Protein AF-A0A060YF70-F1 (afdb_monomer)

Foldseek 3Di:
DVVVVVVVVVVVVCVVVDDVVVVVVVVVLVVLLVCLVPVNLPDCFPVVVDDDDPVVNVSSPVSVVSVVDDRDDDPPVDDD

Radius of gyration: 15.87 Å; Cα contacts (8 Å, |Δi|>4): 56; chains: 1; bounding box: 36×20×41 Å

Structure (mmCIF, N/CA/C/O backbone):
data_AF-A0A060YF70-F1
#
_entry.id   AF-A0A060YF70-F1
#
loop_
_atom_site.group_PDB
_atom_site.id
_atom_si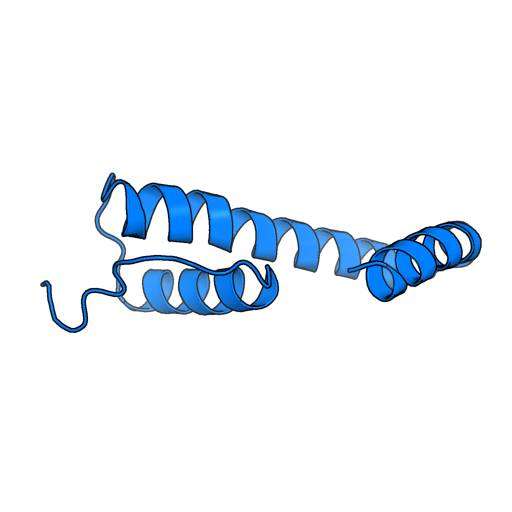te.type_symbol
_atom_site.label_atom_id
_atom_site.label_alt_id
_atom_site.label_comp_id
_atom_site.label_asym_id
_atom_site.label_entity_id
_atom_site.label_seq_id
_atom_site.pdbx_PDB_ins_code
_atom_site.Cartn_x
_atom_site.Cartn_y
_atom_site.Cartn_z
_atom_site.occupancy
_atom_site.B_iso_or_equiv
_atom_site.auth_seq_id
_atom_site.auth_comp_id
_atom_site.auth_asym_id
_atom_site.auth_atom_id
_atom_site.pdbx_PDB_model_num
ATOM 1 N N . MET A 1 1 ? -5.824 8.661 -15.696 1.00 85.75 1 MET A N 1
ATOM 2 C CA . MET A 1 1 ? -5.881 7.181 -15.719 1.00 85.75 1 MET A CA 1
ATOM 3 C C . MET A 1 1 ? -5.001 6.583 -16.811 1.00 85.75 1 MET A C 1
ATOM 5 O O . MET A 1 1 ? -4.174 5.745 -16.482 1.00 85.75 1 MET A O 1
ATOM 9 N N . THR A 1 2 ? -5.071 7.055 -18.058 1.00 94.31 2 THR A N 1
ATOM 10 C CA . THR A 1 2 ? -4.250 6.553 -19.182 1.00 94.31 2 THR A CA 1
ATOM 11 C C . THR A 1 2 ? -2.736 6.601 -18.936 1.00 94.31 2 THR A C 1
ATOM 13 O O . THR A 1 2 ? -2.063 5.595 -19.120 1.00 94.31 2 THR A O 1
ATOM 16 N N . LEU A 1 3 ? -2.201 7.722 -18.433 1.00 94.94 3 LEU A N 1
ATOM 17 C CA . LEU A 1 3 ? -0.760 7.860 -18.157 1.00 94.94 3 LEU A CA 1
ATOM 18 C C . LEU A 1 3 ? -0.237 6.841 -17.129 1.00 94.94 3 LEU A C 1
ATOM 20 O O . LEU A 1 3 ? 0.853 6.307 -17.302 1.00 94.94 3 LEU A O 1
ATOM 24 N N . LEU A 1 4 ? -1.032 6.529 -16.097 1.00 93.31 4 LEU A N 1
ATOM 25 C CA . LEU A 1 4 ? -0.670 5.529 -15.084 1.00 93.31 4 LEU A CA 1
ATOM 26 C C . LEU A 1 4 ? -0.551 4.128 -15.696 1.00 93.31 4 LEU A C 1
ATOM 28 O O . LEU A 1 4 ? 0.379 3.396 -15.379 1.00 93.31 4 LEU A O 1
ATOM 32 N N . HIS A 1 5 ? -1.465 3.775 -16.604 1.00 94.81 5 HIS A N 1
ATOM 33 C CA . HIS A 1 5 ? -1.463 2.463 -17.253 1.00 94.81 5 HIS A CA 1
ATOM 34 C C . HIS A 1 5 ? -0.324 2.340 -18.273 1.00 94.81 5 HIS A C 1
ATOM 36 O O . HIS A 1 5 ? 0.317 1.296 -18.340 1.00 94.81 5 HIS A O 1
ATOM 42 N N . ILE A 1 6 ? -0.004 3.412 -19.007 1.00 96.81 6 ILE A N 1
ATOM 43 C CA . ILE A 1 6 ? 1.170 3.447 -19.897 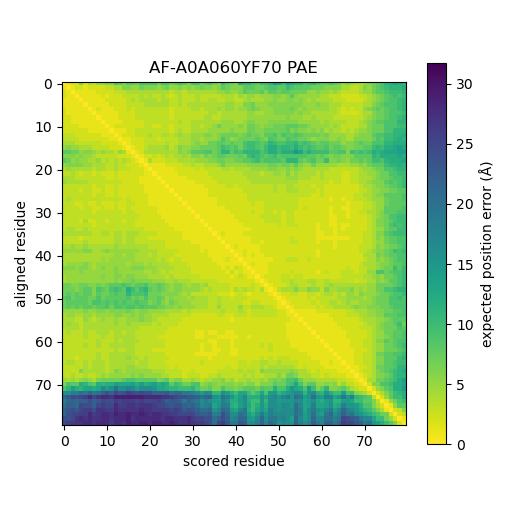1.00 96.81 6 ILE A CA 1
ATOM 44 C C . ILE A 1 6 ? 2.461 3.276 -19.086 1.00 96.81 6 ILE A C 1
ATOM 46 O O . ILE A 1 6 ? 3.303 2.450 -19.435 1.00 96.81 6 ILE A O 1
ATOM 50 N N . GLY A 1 7 ? 2.598 4.006 -17.974 1.00 94.88 7 GLY A N 1
ATOM 51 C CA . GLY A 1 7 ? 3.737 3.865 -17.067 1.00 94.88 7 GLY A CA 1
ATOM 52 C C . GLY A 1 7 ? 3.859 2.457 -16.479 1.00 94.88 7 GLY A C 1
ATOM 53 O O . GLY A 1 7 ? 4.968 1.943 -16.374 1.00 94.88 7 GLY A O 1
ATOM 54 N N . ALA A 1 8 ? 2.738 1.801 -16.162 1.00 92.94 8 ALA A N 1
ATOM 55 C CA . ALA A 1 8 ? 2.731 0.415 -15.695 1.00 92.94 8 ALA A CA 1
ATOM 56 C C . ALA A 1 8 ? 3.230 -0.564 -16.770 1.00 92.94 8 ALA A C 1
ATOM 58 O O . ALA A 1 8 ? 4.074 -1.4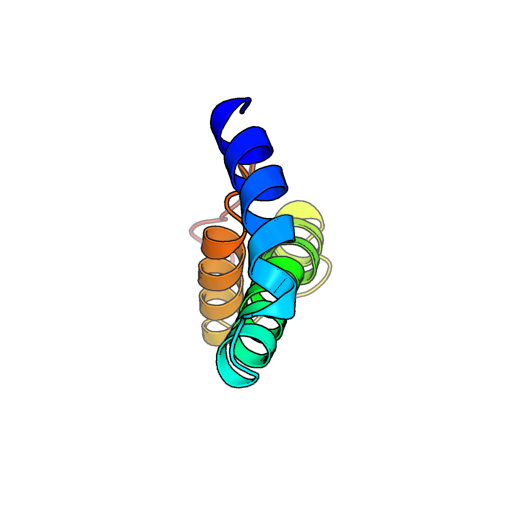07 -16.475 1.00 92.94 8 ALA A O 1
ATOM 59 N N . VAL A 1 9 ? 2.769 -0.424 -18.019 1.00 96.25 9 VAL A N 1
ATOM 60 C CA . VAL A 1 9 ? 3.234 -1.257 -19.143 1.00 96.25 9 VAL A CA 1
ATOM 61 C C . VAL A 1 9 ? 4.731 -1.070 -19.384 1.00 96.25 9 VAL A C 1
ATOM 63 O O . VAL A 1 9 ? 5.449 -2.053 -19.545 1.00 96.25 9 VAL A O 1
ATOM 66 N N . TYR A 1 10 ? 5.221 0.170 -19.344 1.00 95.06 10 TYR A N 1
ATOM 67 C CA . TYR A 1 10 ? 6.656 0.443 -19.427 1.00 95.06 10 TYR A CA 1
ATOM 68 C C . TYR A 1 10 ? 7.420 -0.159 -18.239 1.00 95.06 10 TYR A C 1
ATOM 70 O O . TYR A 1 10 ? 8.446 -0.801 -18.419 1.00 95.06 10 TYR A O 1
ATOM 78 N N . GLY A 1 11 ? 6.893 -0.034 -17.019 1.00 91.00 11 GLY A N 1
ATOM 79 C CA . GLY A 1 11 ? 7.491 -0.622 -15.821 1.00 91.00 11 GLY A CA 1
ATOM 80 C C . GLY A 1 11 ? 7.723 -2.129 -15.950 1.00 91.00 11 GLY A C 1
ATOM 81 O O . GLY A 1 11 ? 8.787 -2.601 -15.559 1.00 91.00 11 GLY A O 1
ATOM 82 N N . ILE A 1 12 ? 6.794 -2.867 -16.573 1.00 93.56 12 ILE A N 1
ATOM 83 C CA . ILE A 1 12 ? 6.920 -4.316 -16.813 1.00 93.56 12 ILE A CA 1
ATOM 84 C C . ILE A 1 12 ? 8.184 -4.655 -17.616 1.00 93.56 12 ILE A C 1
ATOM 86 O O . ILE A 1 12 ? 8.812 -5.675 -17.342 1.00 93.56 12 ILE A O 1
ATOM 90 N N . THR A 1 13 ? 8.621 -3.809 -18.553 1.00 93.50 13 THR A N 1
ATOM 91 C CA . THR A 1 13 ? 9.843 -4.088 -19.325 1.00 93.50 13 THR A CA 1
ATOM 92 C C . THR A 1 13 ? 11.121 -3.898 -18.502 1.00 93.50 13 THR A C 1
ATOM 94 O O . THR A 1 13 ? 12.156 -4.453 -18.857 1.00 93.50 13 THR A O 1
ATOM 97 N N . LEU A 1 14 ? 11.068 -3.152 -17.390 1.00 91.81 14 LEU A N 1
ATOM 98 C CA . LEU A 1 14 ? 12.203 -2.928 -16.481 1.00 91.81 14 LEU A CA 1
ATOM 99 C C . LEU A 1 14 ? 12.303 -3.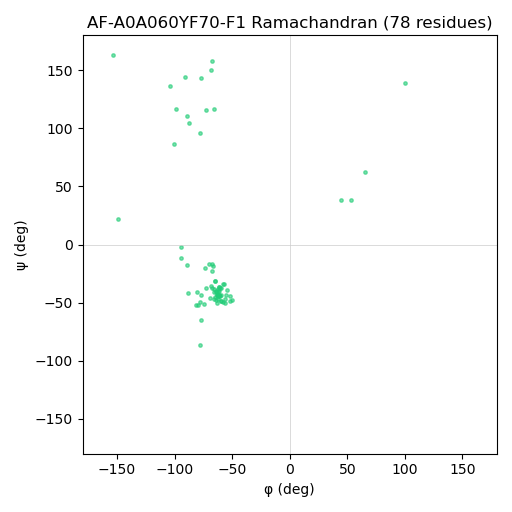991 -15.378 1.00 91.81 14 LEU A C 1
ATOM 101 O O . LEU A 1 14 ? 13.359 -4.147 -14.763 1.00 91.81 14 LEU A O 1
ATOM 105 N N . VAL A 1 15 ? 11.223 -4.736 -15.140 1.00 89.50 15 VAL A N 1
ATOM 106 C CA . VAL A 1 15 ? 11.104 -5.748 -14.083 1.00 89.50 15 VAL A CA 1
ATOM 107 C C . VAL A 1 15 ? 12.250 -6.783 -14.075 1.00 89.50 15 VAL A C 1
ATOM 109 O O . VAL A 1 15 ? 12.786 -7.041 -12.994 1.00 89.50 15 VAL A O 1
ATOM 112 N N . PRO A 1 16 ? 12.697 -7.350 -15.218 1.00 88.31 16 PRO A N 1
ATOM 113 C CA . PRO A 1 16 ? 13.779 -8.342 -15.228 1.00 88.31 16 PRO A CA 1
ATOM 114 C C . PRO A 1 16 ? 15.151 -7.783 -14.830 1.00 88.31 16 PRO A C 1
ATOM 116 O O . PRO A 1 16 ? 16.022 -8.537 -14.411 1.00 88.31 16 PRO A O 1
ATOM 119 N N . SER A 1 17 ? 15.350 -6.469 -14.963 1.00 89.12 17 SER A N 1
ATOM 120 C CA . SER A 1 17 ? 16.611 -5.791 -14.641 1.00 89.12 17 SER A CA 1
ATOM 121 C C . SER A 1 17 ? 16.629 -5.210 -13.221 1.00 89.12 17 SER A C 1
ATOM 123 O O . SER A 1 17 ? 17.627 -4.608 -12.818 1.00 89.12 17 SER A O 1
ATOM 125 N N . ALA A 1 18 ? 15.532 -5.334 -12.470 1.00 90.62 18 ALA A N 1
ATOM 126 C CA . ALA A 1 18 ? 15.397 -4.742 -11.147 1.00 90.62 18 ALA A CA 1
ATOM 127 C C . ALA A 1 18 ? 16.163 -5.535 -10.078 1.00 90.62 18 ALA A C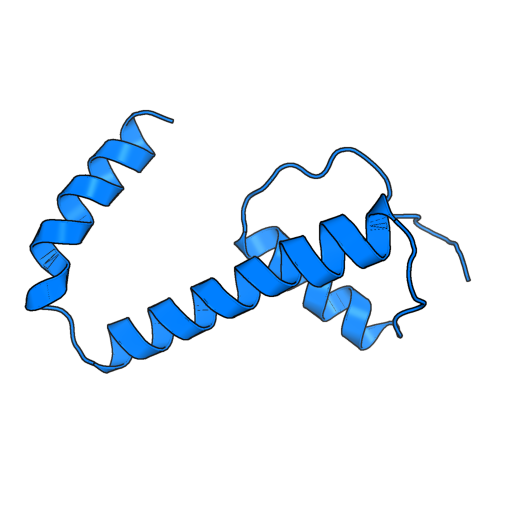 1
ATOM 129 O O . ALA A 1 18 ? 16.192 -6.765 -10.075 1.00 90.62 18 ALA A O 1
ATOM 130 N N . HIS A 1 19 ? 16.747 -4.817 -9.118 1.00 93.44 19 HIS A N 1
ATOM 131 C CA . HIS A 1 19 ? 17.450 -5.431 -7.996 1.00 93.44 19 HIS A CA 1
ATOM 132 C C . HIS A 1 19 ? 16.472 -6.164 -7.059 1.00 93.44 19 HIS A C 1
ATOM 134 O O . HIS A 1 19 ? 15.329 -5.741 -6.876 1.00 93.44 19 HIS A O 1
ATOM 140 N N . VAL A 1 20 ? 16.927 -7.227 -6.388 1.00 92.06 20 VAL A N 1
ATOM 141 C CA . VAL A 1 20 ? 16.090 -8.033 -5.472 1.00 92.06 20 VAL A CA 1
ATOM 142 C C . VAL A 1 20 ? 15.484 -7.186 -4.342 1.00 92.06 20 VAL A C 1
ATOM 144 O O . VAL A 1 20 ? 14.340 -7.396 -3.946 1.00 92.06 20 VAL A O 1
ATOM 147 N N . LEU A 1 21 ? 16.208 -6.168 -3.863 1.00 94.50 21 LEU A N 1
ATOM 148 C CA . LEU A 1 21 ? 15.681 -5.211 -2.876 1.00 94.50 21 LEU A CA 1
ATOM 149 C C . LEU A 1 21 ? 14.474 -4.423 -3.404 1.00 94.50 21 LEU A C 1
ATOM 151 O O . LEU A 1 21 ? 13.542 -4.167 -2.648 1.00 94.50 21 LEU A O 1
ATOM 155 N N . THR A 1 22 ? 14.455 -4.070 -4.692 1.00 93.62 22 THR A N 1
ATOM 156 C CA . THR A 1 22 ? 13.319 -3.385 -5.326 1.00 93.62 22 THR A CA 1
ATOM 157 C C . THR A 1 22 ? 12.089 -4.285 -5.353 1.00 93.62 22 THR A C 1
ATOM 159 O O . THR A 1 22 ? 10.983 -3.823 -5.085 1.00 93.62 22 THR A O 1
ATOM 162 N N . TRP A 1 23 ? 12.280 -5.581 -5.598 1.00 93.19 23 TRP A N 1
ATOM 163 C CA . TRP A 1 23 ? 11.214 -6.577 -5.520 1.00 93.19 23 TRP A CA 1
ATOM 164 C C . TRP A 1 23 ? 10.673 -6.758 -4.104 1.00 93.19 23 TRP A C 1
ATOM 166 O O . TRP A 1 23 ? 9.459 -6.740 -3.904 1.00 93.19 23 TRP A O 1
ATOM 176 N N . ALA A 1 24 ? 11.557 -6.883 -3.112 1.00 94.94 24 ALA A N 1
ATOM 177 C CA . ALA A 1 24 ? 11.155 -6.979 -1.711 1.00 94.94 24 ALA A CA 1
ATOM 178 C C . ALA A 1 24 ? 10.374 -5.730 -1.269 1.00 94.94 24 ALA A C 1
ATOM 180 O O . ALA A 1 24 ? 9.318 -5.838 -0.644 1.00 94.94 24 ALA A O 1
ATOM 181 N N . TRP A 1 25 ? 10.852 -4.548 -1.663 1.00 95.19 25 TRP A N 1
ATOM 182 C CA . TRP A 1 25 ? 10.177 -3.279 -1.413 1.00 95.19 25 TRP A CA 1
ATOM 183 C C . TRP A 1 25 ? 8.806 -3.204 -2.093 1.00 95.19 25 TRP A C 1
ATOM 185 O O . TRP A 1 25 ? 7.826 -2.810 -1.462 1.00 95.19 25 TRP A O 1
ATOM 195 N N . PHE A 1 26 ? 8.707 -3.638 -3.352 1.00 94.56 26 PHE A N 1
ATOM 196 C CA . PHE A 1 26 ? 7.442 -3.709 -4.080 1.00 94.56 26 PHE A CA 1
ATOM 197 C C . PHE A 1 26 ? 6.416 -4.585 -3.352 1.00 94.56 26 PHE A C 1
ATOM 199 O O . PHE A 1 26 ? 5.293 -4.139 -3.114 1.00 94.56 26 PHE A O 1
ATOM 206 N N . VAL A 1 27 ? 6.805 -5.797 -2.939 1.00 95.62 27 VAL A N 1
ATOM 207 C CA . VAL A 1 27 ? 5.924 -6.714 -2.198 1.00 95.62 27 VAL A CA 1
ATOM 208 C C . VAL A 1 27 ? 5.481 -6.090 -0.874 1.00 95.62 27 VAL A C 1
ATOM 210 O O . VAL A 1 27 ? 4.296 -6.131 -0.545 1.00 95.62 27 VAL A O 1
ATOM 213 N N . PHE A 1 28 ? 6.398 -5.462 -0.138 1.00 96.62 28 PHE A N 1
ATOM 214 C CA . PHE A 1 28 ? 6.080 -4.783 1.117 1.00 96.62 28 PHE A CA 1
ATOM 215 C C . PHE A 1 28 ? 5.053 -3.654 0.927 1.00 96.62 28 PHE A C 1
ATOM 217 O O . PHE A 1 28 ? 4.042 -3.605 1.637 1.00 96.62 28 PHE A O 1
ATOM 224 N N . CYS A 1 29 ? 5.265 -2.776 -0.057 1.00 96.06 29 CYS A N 1
ATOM 225 C CA . CYS A 1 29 ? 4.336 -1.691 -0.370 1.00 96.06 29 CYS A CA 1
ATOM 226 C C . CYS A 1 29 ? 2.974 -2.214 -0.840 1.00 96.06 29 CYS A C 1
ATOM 228 O O . CYS A 1 29 ? 1.940 -1.676 -0.433 1.00 96.06 29 CYS A O 1
ATOM 230 N N . PHE A 1 30 ? 2.959 -3.271 -1.657 1.00 95.44 30 PHE A N 1
ATOM 231 C CA . PHE A 1 30 ? 1.732 -3.891 -2.153 1.00 95.44 30 PHE A CA 1
ATOM 232 C C . PHE A 1 30 ? 0.899 -4.478 -1.011 1.00 95.44 30 PHE A C 1
ATOM 234 O O . PHE A 1 30 ? -0.282 -4.157 -0.884 1.00 95.44 30 PHE A O 1
ATOM 241 N N . LEU A 1 31 ? 1.518 -5.278 -0.137 1.00 97.25 31 LEU A N 1
ATOM 242 C CA . LEU A 1 31 ? 0.837 -5.879 1.011 1.00 97.25 31 LEU A CA 1
ATOM 243 C C . LEU A 1 31 ? 0.324 -4.818 1.984 1.00 97.25 31 LEU A C 1
ATOM 245 O O . LEU A 1 31 ? -0.820 -4.898 2.427 1.00 97.25 31 LEU A O 1
ATOM 249 N N . THR A 1 32 ? 1.135 -3.800 2.278 1.00 97.06 32 THR A N 1
ATOM 250 C CA . THR A 1 32 ? 0.728 -2.696 3.157 1.00 97.06 32 THR A CA 1
ATOM 251 C C . THR A 1 32 ? -0.495 -1.980 2.587 1.00 97.06 32 THR A C 1
ATOM 253 O O . THR A 1 32 ? -1.499 -1.831 3.281 1.00 97.06 32 THR A O 1
ATOM 256 N N . SER A 1 33 ? -0.471 -1.631 1.300 1.00 96.06 33 SER A N 1
ATOM 257 C CA . SER A 1 33 ? -1.601 -0.974 0.629 1.00 96.06 33 SER A CA 1
ATOM 258 C C . SER A 1 33 ? -2.854 -1.859 0.621 1.00 96.06 33 SER A C 1
ATOM 260 O O . SER A 1 33 ? -3.950 -1.399 0.947 1.00 96.06 33 SER A O 1
ATOM 262 N N . ALA A 1 34 ? -2.700 -3.154 0.331 1.00 95.81 34 ALA A N 1
ATOM 263 C CA . ALA A 1 34 ? -3.799 -4.116 0.335 1.00 95.81 34 ALA A CA 1
ATOM 264 C C . ALA A 1 34 ? -4.441 -4.269 1.725 1.00 95.81 34 ALA A C 1
ATOM 266 O O . ALA A 1 34 ? -5.667 -4.363 1.833 1.00 95.81 34 ALA A O 1
ATOM 267 N N . LEU A 1 35 ? -3.646 -4.253 2.800 1.00 95.25 35 LEU A N 1
ATOM 268 C CA . LEU A 1 35 ? -4.149 -4.265 4.178 1.00 95.25 35 LEU A CA 1
ATOM 269 C C . LEU A 1 35 ? -4.925 -2.986 4.513 1.00 95.25 35 LEU A C 1
ATOM 271 O O . LEU A 1 35 ? -5.988 -3.067 5.130 1.00 95.25 35 LEU A O 1
ATOM 275 N N . GLY A 1 36 ? -4.443 -1.822 4.069 1.00 94.88 36 GLY A N 1
ATOM 276 C CA . GLY A 1 36 ? -5.142 -0.544 4.226 1.00 94.88 36 GLY A CA 1
ATOM 277 C C . GLY A 1 36 ? -6.559 -0.572 3.649 1.00 94.88 36 GLY A C 1
ATOM 278 O O . GLY A 1 36 ? -7.507 -0.157 4.315 1.00 94.88 36 GLY A O 1
ATOM 279 N N . VAL A 1 37 ? -6.725 -1.157 2.461 1.00 94.62 37 VAL A N 1
ATOM 280 C CA . VAL A 1 37 ? -8.034 -1.287 1.802 1.00 94.62 37 VAL A CA 1
ATOM 281 C C . VAL A 1 37 ? -8.896 -2.361 2.466 1.00 94.62 37 VAL A C 1
ATOM 283 O O . VAL A 1 37 ? -10.051 -2.121 2.808 1.00 94.62 37 VAL A O 1
ATOM 286 N N . THR A 1 38 ? -8.358 -3.564 2.660 1.00 95.31 38 THR A N 1
ATOM 287 C CA . THR A 1 38 ? -9.159 -4.721 3.094 1.00 95.31 38 THR A CA 1
ATOM 288 C C . THR A 1 38 ? -9.480 -4.694 4.585 1.00 95.31 38 THR A C 1
ATOM 290 O O . THR A 1 38 ? -10.637 -4.848 4.978 1.00 95.31 38 THR A O 1
ATOM 293 N N . ALA A 1 39 ? -8.477 -4.488 5.436 1.00 93.19 39 ALA A N 1
ATOM 294 C CA . ALA A 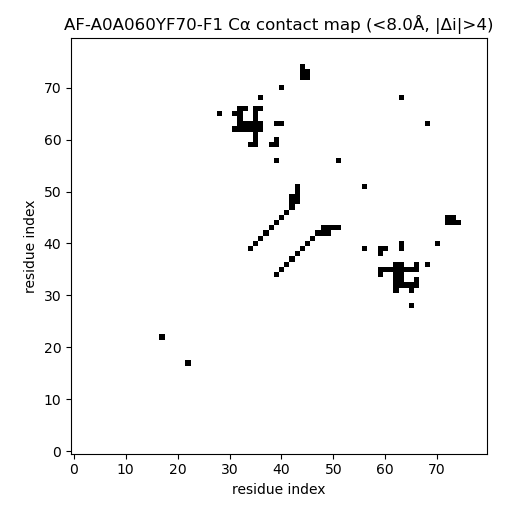1 39 ? -8.664 -4.407 6.877 1.00 93.19 39 ALA A CA 1
ATOM 295 C C . ALA A 1 39 ? -9.174 -3.016 7.285 1.00 93.19 39 ALA A C 1
ATOM 297 O O . ALA A 1 39 ? -10.085 -2.914 8.101 1.00 93.19 39 ALA A O 1
ATOM 298 N N . GLY A 1 40 ? -8.646 -1.950 6.679 1.00 92.88 40 GLY A N 1
ATOM 299 C CA . GLY A 1 40 ? -9.060 -0.575 6.955 1.00 92.88 40 GLY A CA 1
ATOM 300 C C . GLY A 1 40 ? -10.379 -0.191 6.278 1.00 92.88 40 GLY A C 1
ATOM 301 O O . GLY A 1 40 ? -11.443 -0.285 6.896 1.00 92.88 40 GLY A O 1
ATOM 302 N N . ALA A 1 41 ? -10.312 0.273 5.024 1.00 92.06 41 ALA A N 1
ATOM 303 C CA . ALA A 1 41 ? -11.451 0.852 4.296 1.00 92.06 41 ALA A CA 1
ATOM 304 C C . ALA A 1 41 ? -12.676 -0.059 4.317 1.00 92.06 41 ALA A C 1
ATOM 306 O O . ALA A 1 41 ? -13.766 0.372 4.693 1.00 92.06 41 ALA A O 1
ATOM 307 N N . HIS A 1 42 ? -12.490 -1.334 3.998 1.00 92.94 42 HIS A N 1
ATOM 308 C CA . HIS A 1 42 ? -13.570 -2.299 3.917 1.00 92.94 42 HIS A 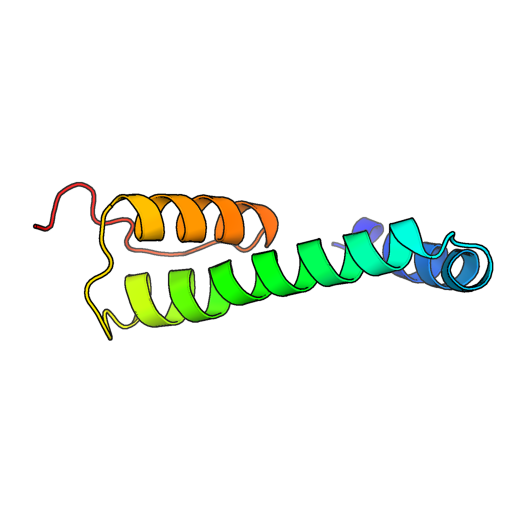CA 1
ATOM 309 C C . HIS A 1 42 ? -14.044 -2.768 5.305 1.00 92.94 42 HIS A C 1
ATOM 311 O O . HIS A 1 42 ? -15.175 -2.482 5.698 1.00 92.94 42 HIS A O 1
ATOM 317 N N . ARG A 1 43 ? -13.212 -3.469 6.088 1.00 92.38 43 ARG A N 1
ATOM 318 C CA . ARG A 1 43 ? -13.685 -4.119 7.329 1.00 92.38 43 ARG A CA 1
ATOM 319 C C . ARG A 1 43 ? -13.882 -3.162 8.502 1.00 92.38 43 ARG A C 1
ATOM 321 O O . ARG A 1 43 ? -14.880 -3.291 9.212 1.00 92.38 43 ARG A O 1
ATOM 328 N N . LEU A 1 44 ? -12.949 -2.240 8.731 1.00 90.50 44 LEU A N 1
ATOM 329 C CA . LEU A 1 44 ? -12.973 -1.357 9.896 1.00 90.50 44 LEU A CA 1
ATOM 330 C C . LEU A 1 44 ? -13.904 -0.159 9.690 1.00 90.50 44 LEU A C 1
ATOM 332 O O . LEU A 1 44 ? -14.756 0.092 10.541 1.00 90.50 44 LEU A O 1
ATOM 336 N N . TRP A 1 45 ? -13.754 0.581 8.589 1.00 88.50 45 TRP A N 1
ATOM 337 C CA . TRP A 1 45 ? -14.504 1.826 8.380 1.00 88.50 45 TRP A CA 1
ATOM 338 C C . TRP A 1 45 ? -15.856 1.618 7.693 1.00 88.50 45 TRP A C 1
ATOM 340 O O . TRP A 1 45 ? -16.832 2.207 8.156 1.00 88.50 45 TRP A O 1
ATOM 350 N N . SER A 1 46 ? -15.949 0.760 6.667 1.00 89.06 46 SER A N 1
ATOM 351 C CA . SER A 1 46 ? -17.223 0.518 5.965 1.00 89.06 46 SER A CA 1
ATOM 352 C C . SER A 1 46 ? -18.135 -0.448 6.720 1.00 89.06 46 SER A C 1
ATOM 354 O O . SER A 1 46 ? -19.290 -0.129 6.982 1.00 89.06 46 SER A O 1
ATOM 356 N N . HIS A 1 47 ? -17.623 -1.621 7.106 1.00 89.12 47 HIS A N 1
ATOM 357 C CA . HIS A 1 47 ? -18.439 -2.665 7.741 1.00 89.12 47 HIS A CA 1
ATOM 358 C C . HIS A 1 47 ? -18.420 -2.649 9.272 1.00 89.12 47 HIS A C 1
ATOM 360 O O . HIS A 1 47 ? -19.215 -3.354 9.888 1.00 89.12 47 HIS A O 1
ATOM 366 N N . ARG A 1 48 ? -17.518 -1.881 9.900 1.00 88.06 48 ARG A N 1
ATOM 367 C CA . ARG A 1 48 ? -17.314 -1.852 11.363 1.00 88.06 48 ARG A CA 1
ATOM 368 C C . ARG A 1 48 ? -17.275 -3.243 12.012 1.00 88.06 48 ARG A C 1
ATOM 370 O O . ARG A 1 48 ? -17.762 -3.431 13.123 1.00 88.06 48 ARG A O 1
ATOM 377 N N . SER A 1 49 ? -16.655 -4.209 11.334 1.00 88.44 49 SER A N 1
ATOM 378 C CA . SER A 1 49 ? -16.624 -5.614 11.761 1.00 88.44 49 SER A CA 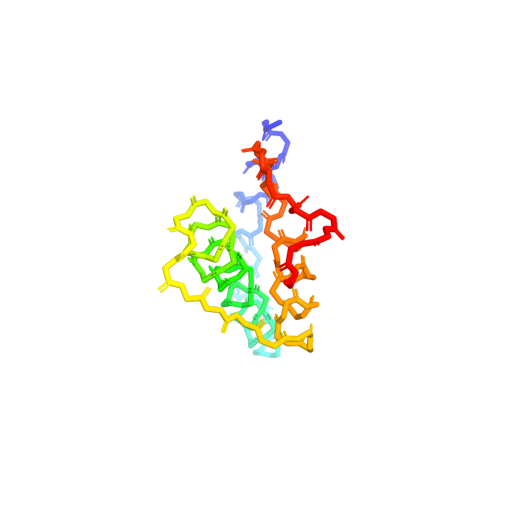1
ATOM 379 C C . SER A 1 49 ? -15.834 -5.837 13.056 1.00 88.44 49 SER A C 1
ATOM 381 O O . SER A 1 49 ? -15.983 -6.884 13.681 1.00 88.44 49 SER A O 1
ATOM 383 N N . TYR A 1 50 ? -14.975 -4.892 13.449 1.00 90.31 50 TYR A N 1
ATOM 384 C CA . TYR A 1 50 ? -14.193 -4.954 14.682 1.00 90.31 50 TYR A CA 1
ATOM 385 C C . TYR A 1 50 ? -13.823 -3.555 15.192 1.00 90.31 50 TYR A C 1
ATOM 387 O O . TYR A 1 50 ? -13.868 -2.568 14.455 1.00 90.31 50 TYR A O 1
ATOM 395 N N . LYS A 1 51 ? -13.416 -3.467 16.466 1.00 87.94 51 LYS A N 1
ATOM 396 C CA . LYS A 1 51 ? -12.849 -2.249 17.061 1.00 87.94 51 LYS A CA 1
ATOM 397 C C . LYS A 1 51 ? -11.321 -2.346 17.084 1.00 87.94 51 LYS A C 1
ATOM 399 O O . LYS A 1 51 ? -10.762 -3.208 17.748 1.00 87.94 51 LYS A O 1
ATOM 404 N N . ALA A 1 52 ? -10.653 -1.452 16.361 1.00 87.94 52 ALA A N 1
ATOM 405 C CA . ALA A 1 52 ? -9.197 -1.301 16.391 1.00 87.94 52 ALA A CA 1
ATOM 406 C C . ALA A 1 52 ? -8.758 -0.277 17.447 1.00 87.94 52 ALA A C 1
ATOM 408 O O . ALA A 1 52 ? -9.422 0.751 17.613 1.00 87.94 52 ALA A O 1
ATOM 409 N N . SER A 1 53 ? -7.617 -0.523 18.096 1.00 91.25 53 SER A N 1
ATOM 410 C CA . SER A 1 53 ? -6.936 0.460 18.944 1.00 91.25 53 SER A CA 1
ATOM 411 C C . SER A 1 53 ? -6.392 1.629 18.111 1.00 91.25 53 SER A C 1
ATOM 413 O O . SER A 1 53 ? -6.181 1.508 16.903 1.00 91.25 53 SER A O 1
ATOM 415 N N . LEU A 1 54 ? -6.160 2.776 18.754 1.00 90.12 54 LEU A N 1
ATOM 416 C CA . LEU A 1 54 ? -5.637 3.986 18.108 1.00 90.12 54 LEU A CA 1
ATOM 417 C C . LEU A 1 54 ? -4.367 3.757 17.252 1.00 90.12 54 LEU A C 1
ATOM 419 O O . LEU A 1 54 ? -4.378 4.179 16.095 1.00 90.12 54 LEU A O 1
ATOM 423 N N . PRO A 1 55 ? -3.315 3.049 17.722 1.00 91.38 55 PRO A N 1
ATOM 424 C CA . PRO A 1 55 ? -2.130 2.806 16.894 1.00 91.38 55 PRO A CA 1
ATOM 425 C C . PRO A 1 55 ? -2.449 1.994 15.632 1.00 91.38 55 PRO A C 1
ATOM 427 O O . PRO A 1 55 ? -1.968 2.324 14.549 1.00 91.38 55 PRO A O 1
ATOM 430 N N . LEU A 1 56 ? -3.319 0.984 15.736 1.00 92.38 56 LEU A N 1
ATOM 431 C CA . LEU A 1 56 ? -3.739 0.187 14.584 1.00 92.38 56 LEU A CA 1
ATOM 432 C C . LEU A 1 56 ? -4.580 1.014 13.598 1.00 92.38 56 LEU A C 1
ATOM 434 O O . LEU A 1 56 ? -4.426 0.865 12.389 1.00 92.38 56 LEU A O 1
ATOM 438 N N . ARG A 1 57 ? -5.437 1.917 14.093 1.00 90.69 57 ARG A N 1
ATOM 439 C CA . ARG A 1 57 ? -6.207 2.845 13.248 1.00 90.69 57 ARG A CA 1
ATOM 440 C C . ARG A 1 57 ? -5.292 3.772 12.449 1.00 90.69 57 ARG A C 1
ATOM 442 O O . ARG A 1 57 ? -5.530 3.948 11.259 1.00 90.69 57 ARG A O 1
ATOM 449 N N . ILE A 1 58 ? -4.251 4.323 13.078 1.00 92.94 58 ILE A N 1
ATOM 450 C CA . ILE A 1 58 ? -3.264 5.181 12.403 1.00 92.94 58 ILE A CA 1
ATOM 451 C C . ILE A 1 58 ? -2.508 4.380 11.342 1.00 92.94 58 ILE A C 1
ATOM 453 O O . ILE A 1 58 ? -2.422 4.820 10.200 1.00 92.94 58 ILE A O 1
ATOM 457 N N . PHE A 1 59 ? -2.023 3.182 11.683 1.00 94.69 59 PHE A N 1
ATOM 458 C CA . PHE A 1 59 ? -1.333 2.316 10.726 1.00 94.69 59 PHE A CA 1
ATOM 459 C C . PHE A 1 59 ? -2.197 2.016 9.495 1.00 94.69 59 PHE A C 1
ATOM 461 O O . PHE A 1 59 ? -1.759 2.228 8.365 1.00 94.69 59 PHE A O 1
ATOM 468 N N . LEU A 1 60 ? -3.444 1.581 9.704 1.00 92.62 60 LEU A N 1
ATOM 469 C CA . LEU A 1 60 ? -4.366 1.277 8.610 1.00 92.62 60 LEU A CA 1
ATOM 470 C C . LEU A 1 60 ? -4.723 2.526 7.794 1.00 92.62 60 LEU A C 1
ATOM 472 O O . LEU A 1 60 ? -4.954 2.411 6.594 1.00 92.62 60 LEU A O 1
ATOM 476 N N . ALA A 1 61 ? -4.764 3.710 8.417 1.00 91.81 61 ALA A N 1
ATOM 477 C CA . ALA A 1 61 ? -5.055 4.964 7.727 1.00 91.81 61 ALA A CA 1
ATOM 478 C C . ALA A 1 61 ? -3.902 5.348 6.794 1.00 91.81 61 ALA A C 1
ATOM 480 O O . ALA A 1 61 ? -4.131 5.636 5.622 1.00 91.81 61 ALA A O 1
ATOM 481 N N . THR A 1 62 ? -2.661 5.268 7.280 1.00 93.56 62 THR A N 1
ATOM 482 C CA . THR A 1 62 ? -1.459 5.484 6.463 1.00 93.56 62 THR A CA 1
ATOM 483 C C . THR A 1 62 ? -1.373 4.466 5.326 1.00 93.56 62 THR A C 1
ATOM 485 O O . THR A 1 62 ? -1.132 4.837 4.179 1.00 93.56 62 THR A O 1
ATOM 488 N N . ALA A 1 63 ? -1.640 3.192 5.620 1.00 94.38 63 ALA A N 1
ATOM 489 C CA . ALA A 1 63 ? -1.673 2.123 4.630 1.00 94.38 63 ALA A CA 1
ATOM 490 C C . ALA A 1 63 ? -2.747 2.350 3.549 1.00 94.38 63 ALA A C 1
ATOM 492 O O . ALA A 1 63 ? -2.495 2.126 2.367 1.00 94.38 63 ALA A O 1
ATOM 493 N N . ASN A 1 64 ? -3.932 2.841 3.923 1.00 93.44 64 ASN A N 1
ATOM 494 C CA . ASN A 1 64 ? -4.990 3.171 2.969 1.00 93.44 64 ASN A CA 1
ATOM 495 C C . ASN A 1 64 ? -4.620 4.378 2.087 1.00 93.44 64 ASN A C 1
ATOM 497 O O . ASN A 1 64 ? -4.902 4.373 0.891 1.00 93.44 64 ASN A O 1
ATOM 501 N N . SER A 1 65 ? -3.918 5.375 2.636 1.00 92.50 65 SER A N 1
ATOM 502 C CA . SER A 1 65 ? -3.387 6.498 1.850 1.00 92.50 65 SER A CA 1
ATOM 503 C C . SER A 1 65 ? -2.392 6.040 0.777 1.00 92.50 65 SER A C 1
ATOM 505 O O . SER A 1 65 ? -2.413 6.571 -0.332 1.00 92.50 65 SER A O 1
ATOM 507 N N . MET A 1 66 ? -1.566 5.023 1.061 1.00 93.50 66 MET A N 1
ATOM 508 C CA . MET A 1 66 ? -0.659 4.425 0.066 1.00 93.50 66 MET A CA 1
ATOM 509 C C . MET A 1 66 ? -1.406 3.732 -1.080 1.00 93.50 66 MET A C 1
ATOM 511 O O . MET A 1 66 ? -0.926 3.738 -2.211 1.00 93.50 66 MET A O 1
ATOM 515 N N . ALA A 1 67 ? -2.587 3.167 -0.810 1.00 92.12 67 ALA A N 1
ATOM 516 C CA . ALA A 1 67 ? -3.398 2.494 -1.822 1.00 92.12 67 ALA A CA 1
ATOM 517 C C . ALA A 1 67 ? -4.011 3.458 -2.851 1.00 92.12 67 ALA A C 1
ATOM 519 O O . ALA A 1 67 ? -4.451 3.013 -3.910 1.00 92.12 67 ALA A O 1
ATOM 520 N N . PHE A 1 68 ? -4.040 4.763 -2.548 1.00 92.06 68 PHE A N 1
ATOM 521 C CA . PHE A 1 68 ? -4.540 5.813 -3.436 1.00 92.06 68 PHE A CA 1
ATOM 522 C C . PHE A 1 68 ? -5.964 5.539 -3.964 1.00 92.06 68 PHE A C 1
ATOM 524 O O . PHE A 1 68 ? -6.299 5.816 -5.116 1.00 92.06 68 PHE A O 1
ATOM 531 N N . GLN A 1 69 ? -6.820 4.980 -3.106 1.00 89.19 69 GLN A N 1
ATOM 532 C CA . GLN A 1 69 ? -8.233 4.757 -3.397 1.00 89.19 69 GLN A CA 1
ATOM 533 C C . GLN A 1 69 ? -9.090 5.790 -2.670 1.00 89.19 69 GLN A C 1
ATOM 535 O O . GLN A 1 69 ? -8.873 6.092 -1.496 1.00 89.19 69 GLN A O 1
ATOM 540 N N . VAL A 1 70 ? -10.087 6.331 -3.371 1.00 87.19 70 VAL A N 1
ATOM 541 C CA . VAL A 1 70 ? -11.030 7.271 -2.764 1.00 87.19 70 VAL A CA 1
ATOM 542 C C . VAL A 1 70 ? -11.963 6.499 -1.840 1.00 87.19 70 VAL A C 1
ATOM 544 O O . VAL A 1 70 ? -12.749 5.663 -2.283 1.00 87.19 70 VAL A O 1
ATOM 547 N N . GLN A 1 71 ? -11.888 6.799 -0.546 1.00 79.44 71 GLN A N 1
ATOM 548 C CA . GLN A 1 71 ? -12.821 6.274 0.438 1.00 79.44 71 GLN A CA 1
ATOM 549 C C . GLN A 1 71 ? -14.016 7.223 0.561 1.00 79.44 71 GLN A C 1
ATOM 551 O O . GLN A 1 71 ? -13.900 8.330 1.088 1.00 79.44 71 GLN A O 1
ATOM 556 N N . HIS A 1 72 ? -15.183 6.779 0.103 1.00 65.50 72 HIS A N 1
ATOM 557 C CA . HIS A 1 72 ? -16.432 7.496 0.326 1.00 65.50 72 HIS A CA 1
ATOM 558 C C . HIS A 1 72 ? -17.041 7.050 1.660 1.00 65.50 72 HIS A C 1
ATOM 560 O O . HIS A 1 72 ? -17.591 5.960 1.769 1.00 65.50 72 HIS A O 1
ATOM 566 N N . GLY A 1 73 ? -16.935 7.907 2.677 1.00 65.81 73 GLY A N 1
ATOM 567 C CA . GLY A 1 73 ? -17.609 7.721 3.962 1.00 65.81 73 GLY A CA 1
ATOM 568 C C . GLY A 1 73 ? -16.744 7.163 5.101 1.00 65.81 73 GLY A C 1
ATOM 569 O O . GLY A 1 73 ? -15.966 6.217 4.962 1.00 65.81 73 GLY A O 1
ATOM 570 N N . SER A 1 74 ? -16.975 7.754 6.278 1.00 59.16 74 SER A N 1
ATOM 571 C CA . SER A 1 74 ? -16.641 7.258 7.621 1.00 59.16 74 SER A CA 1
ATOM 572 C C . SER A 1 74 ? -15.159 7.109 7.994 1.00 59.16 74 SER A C 1
ATOM 574 O O . SER A 1 74 ? -14.726 6.056 8.448 1.00 59.16 74 SER A O 1
ATOM 576 N N . PHE A 1 75 ? -14.420 8.220 8.009 1.00 57.53 75 PHE A N 1
ATOM 577 C CA . PHE A 1 75 ? -13.615 8.492 9.205 1.00 57.53 75 PHE A CA 1
ATOM 578 C C . PHE A 1 75 ? -14.578 9.045 10.260 1.00 57.53 75 PHE A C 1
ATOM 580 O O . PHE A 1 75 ? -14.916 10.222 10.177 1.00 57.53 75 PHE A O 1
ATOM 587 N N . PRO A 1 76 ? -15.121 8.245 11.200 1.00 53.62 76 PRO A N 1
ATOM 588 C CA . PRO A 1 76 ? -15.867 8.830 12.301 1.00 53.62 76 PRO A CA 1
ATOM 589 C C . PRO A 1 76 ? -14.865 9.639 13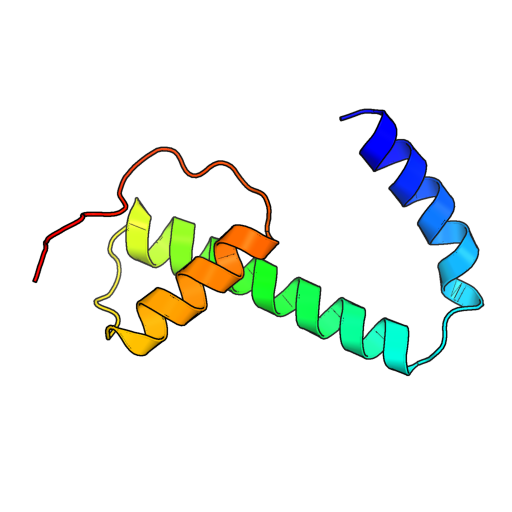.135 1.00 53.62 76 PRO A C 1
ATOM 591 O O . PRO A 1 76 ? -13.937 9.040 13.684 1.00 53.62 76 PRO A O 1
ATOM 594 N N . PRO A 1 77 ? -15.015 10.968 13.248 1.00 53.81 77 PRO A N 1
ATOM 595 C CA . PRO A 1 77 ? -14.040 11.775 13.969 1.00 53.81 77 PRO A CA 1
ATOM 596 C C . PRO A 1 77 ? -14.046 11.487 15.483 1.00 53.81 77 PRO A C 1
ATOM 598 O O . PRO A 1 77 ? -13.073 11.803 16.157 1.00 53.81 77 PRO A O 1
ATOM 601 N N . HIS A 1 78 ? -15.094 10.844 16.027 1.00 54.47 78 HIS A N 1
ATOM 602 C CA . HIS A 1 78 ? -15.334 10.856 17.477 1.00 54.47 78 HIS A CA 1
ATOM 603 C C . HIS A 1 78 ? -16.021 9.626 18.104 1.00 54.47 78 HIS A C 1
ATOM 605 O O . HIS A 1 78 ? -16.568 9.756 19.189 1.00 54.47 78 HIS A O 1
ATOM 611 N N . LEU A 1 79 ? -16.014 8.429 17.504 1.00 48.53 79 LEU A N 1
ATOM 612 C CA . LEU A 1 79 ? -16.691 7.277 18.138 1.00 48.53 79 LEU A CA 1
ATOM 613 C C . LEU A 1 79 ? -15.714 6.336 18.861 1.00 48.53 79 LEU A C 1
ATOM 615 O O . LEU A 1 79 ? -15.229 5.343 18.296 1.00 48.53 79 LEU A O 1
ATOM 619 N N . TYR A 1 80 ? -15.453 6.698 20.120 1.00 50.03 80 TYR A N 1
ATOM 620 C CA . TYR A 1 80 ? -15.311 5.778 21.251 1.00 50.03 80 TYR A CA 1
ATOM 621 C C . TYR A 1 80 ? -16.621 5.818 22.030 1.00 50.03 80 TYR A C 1
ATOM 623 O O . TYR A 1 80 ? -17.126 6.946 22.219 1.00 50.03 80 TYR A O 1
#

Organism: Oncorhynchus mykiss (NCBI:txid8022)

Sequence (80 aa):
MTLLHIGAVYGITLVPSAHVLTWAWFVFCFLTSALGVTAGAHRLWSHRSYKASLPLRIFLATANSMAFQVQHGSFPPHLY

InterPro domains:
  IPR015876 Acyl-CoA desaturase [PR00075] (19-41)
  IPR015876 Acyl-CoA desaturase [PR00075] (42-62)
  IPR015876 Acyl-CoA desaturase [PTHR11351] (1-70)

Secondary structure (DSSP, 8-state):
-HHHHHHHHHHHHHGGGS-HHHHHHHHHHHHHHHHIIIIIIIIIIIS--SPPPHHHHHHHHHHHHHHT----S---SS--

Nearest PDB structures (foldseek):
  4zyo-assembly1_A  TM=9.957E-01  e=7.479E-06  Homo sapiens
  6wf2-assembly2_B  TM=9.949E-01  e=9.493E-05  Mus musculus

pLDDT: mean 88.44, std 11.9, range [48.53, 97.25]

Solvent-accessible surface area (backbone atoms only — not comparable to full-atom values): 4680 Å² total; per-residue (Å²): 113,68,68,61,53,53,52,49,59,56,47,60,75,49,55,87,77,53,55,70,67,58,52,54,49,49,52,51,53,50,54,43,17,51,44,5,42,51,55,25,53,45,34,38,43,66,62,53,76,57,89,72,56,70,71,56,48,51,52,28,49,56,22,25,60,70,50,72,64,89,76,86,72,57,82,71,93,73,85,126

Mean predicted aligned error: 5.51 Å